Protein AF-A0A5K0X0Y7-F1 (afdb_monomer)

InterPro domains:
  IPR000408 Regulator of chromosome condensation, RCC1 [PS50012] (32-67)
  IPR009091 Regulator of chromosome condensation 1/beta-lactamase-inhibitor protein II [G3DSA:2.130.10.30] (1-67)
  IPR009091 Regulator of chromosome condensation 1/beta-lactamase-inhibitor protein II [SSF50985] (3-65)
  IPR051210 Ubiquitin ligases and GEF domain-containing protein [PTHR22870] (2-64)

pLDDT: mean 91.99, std 7.72, range [63.38, 98.31]

Organism: NCBI:txid210225

Secondary structure (DSSP, 8-state):
----S--PPTT--SEEEEEE-SSEEEEEETTS-EEEEE--TTSTT-SSS---EEEEEE-TT--S---

Radius of gyration: 12.05 Å; Cα contacts (8 Å, |Δi|>4): 113; chains: 1; bounding box: 27×33×24 Å

Structure (mmCIF, N/CA/C/O backbone):
data_AF-A0A5K0X0Y7-F1
#
_entry.id   AF-A0A5K0X0Y7-F1
#
loop_
_atom_site.group_PDB
_atom_site.id
_atom_site.type_symbol
_atom_site.label_atom_id
_atom_site.label_alt_id
_atom_site.label_comp_id
_atom_site.label_asym_id
_atom_site.label_entity_id
_atom_site.label_seq_id
_atom_site.pdbx_PDB_ins_code
_atom_site.Cartn_x
_atom_site.Cartn_y
_atom_site.Cartn_z
_atom_site.occupancy
_atom_site.B_iso_or_equiv
_atom_site.auth_seq_id
_atom_site.auth_comp_id
_atom_site.auth_asym_id
_atom_site.auth_atom_id
_atom_site.pdbx_PDB_model_num
ATOM 1 N N . LYS A 1 1 ? 10.140 -17.020 4.244 1.00 63.38 1 LYS A N 1
ATOM 2 C CA . LYS A 1 1 ? 9.433 -17.586 5.420 1.00 63.38 1 LYS A CA 1
ATOM 3 C C . LYS A 1 1 ? 7.942 -17.427 5.174 1.00 63.38 1 LYS A C 1
ATOM 5 O O . LYS A 1 1 ? 7.491 -16.293 5.106 1.00 63.38 1 LYS A O 1
ATOM 10 N N . GLN A 1 2 ? 7.212 -18.515 4.944 1.00 75.94 2 GLN A N 1
ATOM 11 C CA . GLN A 1 2 ? 5.760 -18.446 4.793 1.00 75.94 2 GLN A CA 1
ATOM 12 C C . GLN A 1 2 ? 5.133 -18.279 6.178 1.00 75.94 2 GLN A C 1
ATOM 14 O O . GLN A 1 2 ? 5.547 -18.948 7.125 1.00 75.94 2 GLN A O 1
ATOM 19 N N . ILE A 1 3 ? 4.183 -17.358 6.298 1.00 83.62 3 ILE A N 1
ATOM 20 C CA . ILE A 1 3 ? 3.373 -17.193 7.502 1.00 83.62 3 ILE A CA 1
ATOM 21 C C . ILE A 1 3 ? 1.979 -17.724 7.166 1.00 83.62 3 ILE A C 1
ATOM 23 O O . ILE A 1 3 ? 1.351 -17.248 6.226 1.00 83.62 3 ILE A O 1
ATOM 27 N N . SER A 1 4 ? 1.537 -18.754 7.889 1.00 92.00 4 SER A N 1
ATOM 28 C CA . SER A 1 4 ? 0.262 -19.455 7.663 1.00 92.00 4 SER A CA 1
ATOM 29 C C . SER A 1 4 ? -0.819 -19.098 8.685 1.00 92.00 4 SER A C 1
ATOM 31 O O . SER A 1 4 ? -1.931 -19.610 8.611 1.00 92.00 4 SER A O 1
ATOM 33 N N . THR A 1 5 ? -0.500 -18.226 9.640 1.00 93.62 5 THR A N 1
ATOM 34 C CA . THR A 1 5 ? -1.439 -17.678 10.619 1.00 93.62 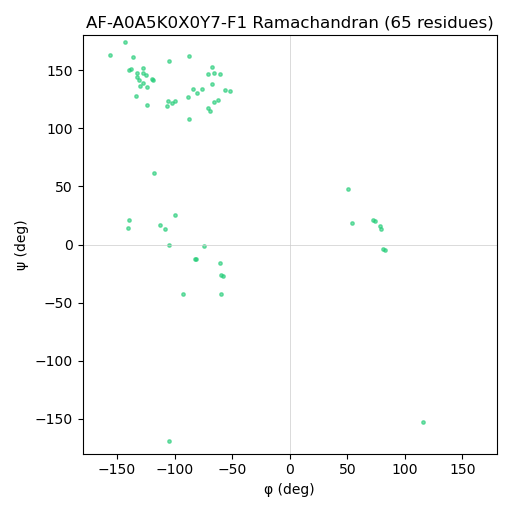5 THR A CA 1
ATOM 35 C C . THR A 1 5 ? -1.488 -16.157 10.477 1.00 93.62 5 THR A C 1
ATOM 37 O O . THR A 1 5 ? -0.452 -15.546 10.216 1.00 93.62 5 THR A O 1
ATOM 40 N N . PRO A 1 6 ? -2.655 -15.507 10.625 1.00 92.12 6 PRO A N 1
ATOM 41 C CA . PRO A 1 6 ? -2.732 -14.053 10.543 1.00 92.12 6 PRO A CA 1
ATOM 42 C C . PRO A 1 6 ? -1.798 -13.377 11.555 1.00 92.12 6 PRO A C 1
ATOM 44 O O . PRO A 1 6 ? -1.782 -13.731 12.733 1.00 92.12 6 PRO A O 1
ATOM 47 N N . VAL A 1 7 ? -1.035 -12.385 11.095 1.00 91.50 7 VAL A N 1
ATOM 48 C CA . VAL A 1 7 ? -0.168 -11.549 11.935 1.00 91.50 7 VAL A CA 1
ATOM 49 C C . VAL A 1 7 ? -0.561 -10.095 11.726 1.00 91.50 7 VAL A C 1
ATOM 51 O O . VAL A 1 7 ? -0.761 -9.658 10.593 1.00 91.50 7 VAL A O 1
ATOM 54 N N . ARG A 1 8 ? -0.662 -9.335 12.823 1.00 91.38 8 ARG A N 1
ATOM 55 C CA . ARG A 1 8 ? -0.899 -7.891 12.758 1.00 91.38 8 ARG A CA 1
ATOM 56 C C . ARG A 1 8 ? 0.273 -7.213 12.048 1.00 91.38 8 ARG A C 1
ATOM 58 O O . ARG A 1 8 ? 1.416 -7.334 12.488 1.00 91.38 8 ARG A O 1
ATOM 65 N N . VAL A 1 9 ? -0.025 -6.459 10.993 1.00 92.31 9 VAL A N 1
ATOM 66 C CA . VAL A 1 9 ? 0.945 -5.556 10.370 1.00 92.31 9 VAL A CA 1
ATOM 67 C C . VAL A 1 9 ? 1.175 -4.382 11.322 1.00 92.31 9 VAL A C 1
ATOM 69 O O . VAL A 1 9 ? 0.241 -3.662 11.670 1.00 92.31 9 VAL A O 1
ATOM 72 N N . GLN A 1 10 ? 2.408 -4.236 11.801 1.00 91.44 10 GLN A N 1
ATOM 73 C CA . GLN A 1 10 ? 2.778 -3.164 12.725 1.00 91.44 10 GLN A CA 1
ATOM 74 C C . GLN A 1 10 ? 2.791 -1.812 12.002 1.00 91.44 10 GLN A C 1
ATOM 76 O O . GLN A 1 10 ? 3.118 -1.751 10.819 1.00 91.44 10 GLN A O 1
ATOM 81 N N . GLY A 1 11 ? 2.440 -0.739 12.714 1.00 86.75 11 GLY A N 1
ATOM 82 C CA . GLY A 1 11 ? 2.427 0.627 12.174 1.00 86.75 11 GLY A CA 1
ATOM 83 C C . GLY A 1 11 ? 1.171 1.012 11.385 1.00 86.75 11 GLY A C 1
ATOM 84 O O . GLY A 1 11 ? 1.031 2.173 11.027 1.00 86.75 11 GLY A O 1
ATOM 85 N N . LEU A 1 12 ? 0.240 0.078 11.159 1.00 92.88 12 LEU A N 1
ATOM 86 C CA . LEU A 1 12 ? -1.076 0.377 10.594 1.00 92.88 12 LEU A CA 1
ATOM 87 C C . LEU A 1 12 ? -2.133 0.384 11.701 1.00 92.88 12 LEU A C 1
ATOM 89 O O . LEU A 1 12 ? -2.347 -0.619 12.391 1.00 92.88 12 LEU A O 1
ATOM 93 N N . GLU A 1 13 ? -2.816 1.514 11.852 1.00 90.56 13 GLU A N 1
ATOM 94 C CA . GLU A 1 13 ? -3.923 1.692 12.789 1.00 90.56 13 GLU A CA 1
ATOM 95 C C . GLU A 1 13 ? -5.141 2.238 12.057 1.00 90.56 13 GLU A C 1
ATOM 97 O O . GLU A 1 13 ? -4.996 2.987 11.099 1.00 90.56 13 GLU A O 1
ATOM 102 N N . LYS A 1 14 ? -6.347 1.860 12.501 1.00 94.19 14 LYS A N 1
ATOM 103 C CA . LYS A 1 14 ? -7.609 2.370 11.934 1.00 94.19 14 LYS A CA 1
ATOM 104 C C . LYS A 1 14 ? -7.668 2.255 10.404 1.00 94.19 14 LYS A C 1
ATOM 106 O O . LYS A 1 14 ? -7.976 3.208 9.693 1.00 94.19 14 LYS A O 1
ATOM 111 N N . VAL A 1 15 ? -7.314 1.078 9.892 1.00 95.44 15 VAL A N 1
ATOM 112 C CA . VAL A 1 15 ? -7.378 0.793 8.457 1.00 95.44 15 VAL A CA 1
ATOM 113 C C . VAL A 1 15 ? -8.835 0.819 8.011 1.00 95.44 15 VAL A C 1
ATOM 115 O O . VAL A 1 15 ? -9.653 0.049 8.511 1.00 95.44 15 VAL A O 1
ATOM 118 N N . ARG A 1 16 ? -9.134 1.680 7.039 1.00 95.25 16 ARG A N 1
ATOM 119 C CA . ARG A 1 16 ? -10.458 1.829 6.439 1.00 95.25 16 ARG A CA 1
ATOM 120 C C . ARG A 1 16 ? -10.623 0.951 5.204 1.00 95.25 16 ARG A C 1
ATOM 122 O O . ARG A 1 16 ? -11.671 0.338 5.031 1.00 95.25 16 ARG A O 1
ATOM 129 N N . LEU A 1 17 ? -9.602 0.887 4.347 1.00 95.81 17 LEU A N 1
ATOM 130 C CA . LEU A 1 17 ? -9.619 0.098 3.111 1.00 95.81 17 LEU A CA 1
ATOM 131 C C . LEU A 1 17 ? -8.280 -0.597 2.872 1.00 95.81 17 LEU A C 1
ATOM 133 O O . LEU A 1 17 ? -7.228 -0.078 3.242 1.00 95.81 17 LEU A O 1
ATOM 137 N N . ILE A 1 18 ? -8.339 -1.747 2.201 1.00 96.38 18 ILE A N 1
ATOM 138 C CA . ILE A 1 18 ? -7.183 -2.524 1.748 1.00 96.38 18 ILE A CA 1
ATOM 139 C C . ILE A 1 18 ? -7.326 -2.801 0.253 1.00 96.38 18 ILE A C 1
ATOM 141 O O . ILE A 1 18 ? -8.406 -3.168 -0.210 1.00 96.38 18 ILE A O 1
ATOM 145 N N . ALA A 1 19 ? -6.220 -2.692 -0.479 1.00 96.81 19 ALA A N 1
ATOM 146 C CA . ALA A 1 19 ? -6.088 -3.205 -1.837 1.00 96.81 19 ALA A CA 1
ATOM 147 C C . ALA A 1 19 ? -4.781 -3.995 -1.977 1.00 96.81 19 ALA A C 1
ATOM 149 O O . ALA A 1 19 ? -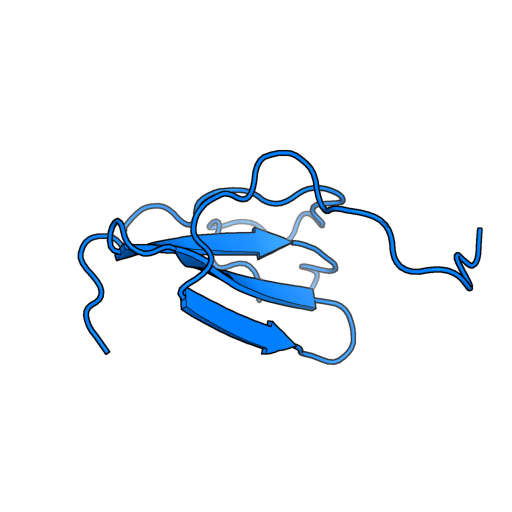3.781 -3.694 -1.323 1.00 96.81 19 ALA A O 1
ATOM 150 N N . VAL A 1 20 ? -4.791 -5.022 -2.824 1.00 96.56 20 VAL A N 1
ATOM 151 C CA . VAL A 1 20 ? -3.639 -5.903 -3.049 1.00 96.56 20 VAL A CA 1
ATOM 152 C C . VAL A 1 20 ? -3.373 -6.056 -4.541 1.00 96.56 20 VAL A C 1
ATOM 154 O O . VAL A 1 20 ? -4.298 -6.221 -5.335 1.00 96.56 20 VAL A O 1
ATOM 157 N N . GLY A 1 21 ? -2.099 -5.991 -4.913 1.00 95.69 21 GLY A N 1
ATOM 158 C CA . GLY A 1 21 ? -1.593 -6.363 -6.229 1.00 95.69 21 GLY A CA 1
ATOM 159 C C . GLY A 1 21 ? -0.866 -7.708 -6.183 1.00 95.69 21 GLY A C 1
ATOM 160 O O . GLY A 1 21 ? -0.901 -8.415 -5.179 1.00 95.69 21 GLY A O 1
ATOM 161 N N . ALA A 1 22 ? -0.157 -8.057 -7.260 1.00 95.00 22 ALA A N 1
ATOM 162 C CA . ALA A 1 22 ? 0.564 -9.334 -7.342 1.00 95.00 22 ALA A CA 1
ATOM 163 C C . ALA A 1 22 ? 1.623 -9.499 -6.234 1.00 95.00 22 ALA A C 1
ATOM 165 O O . ALA A 1 22 ? 1.739 -10.566 -5.637 1.00 95.00 22 ALA A O 1
ATOM 166 N N . PHE A 1 23 ? 2.379 -8.434 -5.949 1.00 96.56 23 PHE A N 1
ATOM 167 C CA . PHE A 1 23 ? 3.458 -8.441 -4.952 1.00 96.56 23 PHE A CA 1
ATOM 168 C C . PHE A 1 23 ? 3.529 -7.152 -4.120 1.00 96.56 23 PHE A C 1
ATOM 170 O O . PHE A 1 23 ? 4.536 -6.909 -3.457 1.00 96.56 23 PHE A O 1
ATOM 177 N N . HIS A 1 24 ? 2.490 -6.317 -4.153 1.00 97.69 24 HIS A N 1
ATOM 178 C CA . HIS A 1 24 ? 2.403 -5.078 -3.376 1.00 97.69 24 HIS A CA 1
ATOM 179 C C . HIS A 1 24 ? 1.020 -4.930 -2.745 1.00 97.69 24 HIS A C 1
ATOM 181 O O . HIS A 1 24 ? 0.063 -5.575 -3.165 1.00 97.69 24 HIS A O 1
ATOM 187 N N . ASN A 1 25 ? 0.925 -4.088 -1.727 1.00 97.56 25 ASN A N 1
ATOM 188 C CA . ASN A 1 25 ? -0.271 -3.876 -0.930 1.00 97.56 25 ASN A CA 1
ATOM 189 C C . ASN A 1 25 ? -0.439 -2.385 -0.657 1.00 97.56 25 ASN A C 1
ATOM 191 O O . ASN A 1 25 ? 0.549 -1.651 -0.560 1.00 97.56 25 ASN A O 1
ATOM 195 N N . LEU A 1 26 ? -1.691 -1.978 -0.491 1.00 96.62 26 LEU A N 1
ATOM 196 C CA . LEU A 1 26 ? -2.100 -0.625 -0.164 1.00 96.62 26 LEU A CA 1
ATOM 197 C C . LEU A 1 26 ? -3.088 -0.665 1.005 1.00 96.62 26 LEU A C 1
ATOM 199 O O . LEU A 1 26 ? -3.957 -1.540 1.064 1.00 96.62 26 LEU A O 1
ATOM 203 N N . ALA A 1 27 ? -2.980 0.303 1.907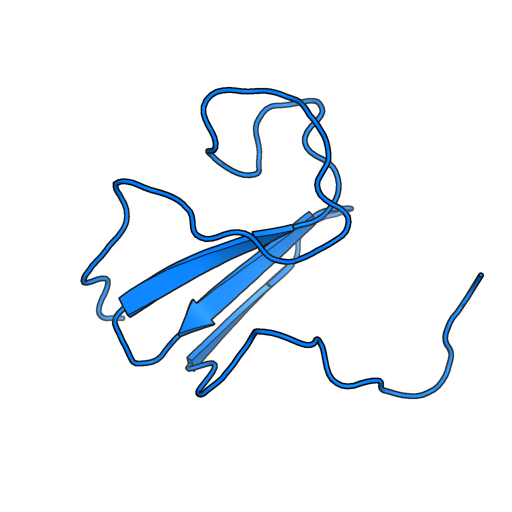 1.00 96.94 27 ALA A N 1
ATOM 204 C CA . ALA A 1 27 ? -3.925 0.521 2.993 1.00 96.94 27 ALA A CA 1
ATOM 205 C C . ALA A 1 27 ? -4.282 2.004 3.080 1.00 96.94 27 ALA A C 1
ATOM 207 O O . ALA A 1 27 ? -3.390 2.842 3.160 1.00 96.94 27 ALA A O 1
ATOM 208 N N . LEU A 1 28 ? -5.575 2.327 3.092 1.00 94.81 28 LEU A N 1
ATOM 209 C CA . LEU A 1 28 ? -6.048 3.672 3.416 1.00 94.81 28 LEU A CA 1
ATOM 210 C C . LEU A 1 28 ? -6.513 3.682 4.868 1.00 94.81 28 LEU A C 1
ATOM 212 O O . LEU A 1 28 ? -7.378 2.884 5.242 1.00 94.81 28 LEU A O 1
ATOM 216 N N . LEU A 1 29 ? -5.941 4.566 5.678 1.00 93.69 29 LEU A N 1
ATOM 217 C CA . LEU A 1 29 ? -6.323 4.746 7.076 1.00 93.69 29 LEU A CA 1
ATOM 218 C C . LEU A 1 29 ? -7.481 5.750 7.186 1.00 93.69 29 LEU A C 1
ATOM 220 O O . LEU A 1 29 ? -7.769 6.506 6.258 1.00 93.69 29 LEU A O 1
ATOM 224 N N . GLU A 1 30 ? -8.169 5.754 8.326 1.00 93.81 30 GLU A N 1
ATOM 225 C CA . GLU A 1 30 ? -9.261 6.696 8.614 1.00 93.81 30 GLU A CA 1
ATOM 226 C C . GLU A 1 30 ? -8.835 8.171 8.579 1.00 93.81 30 GLU A C 1
ATOM 228 O O . GLU A 1 30 ? -9.667 9.034 8.308 1.00 93.81 30 GLU A O 1
ATOM 233 N N . ASP A 1 31 ? -7.557 8.466 8.826 1.00 90.38 31 ASP A N 1
ATOM 234 C CA . ASP A 1 31 ? -6.988 9.815 8.720 1.00 90.38 31 ASP A CA 1
ATOM 235 C C . ASP A 1 31 ? -6.776 10.276 7.262 1.00 90.38 31 ASP A C 1
ATOM 237 O O . ASP A 1 31 ? -6.359 11.409 7.015 1.00 90.38 31 ASP A O 1
ATOM 241 N N . GLY A 1 32 ? -7.094 9.416 6.289 1.00 92.06 32 GLY A N 1
ATOM 242 C CA . GLY A 1 32 ? -6.979 9.704 4.866 1.00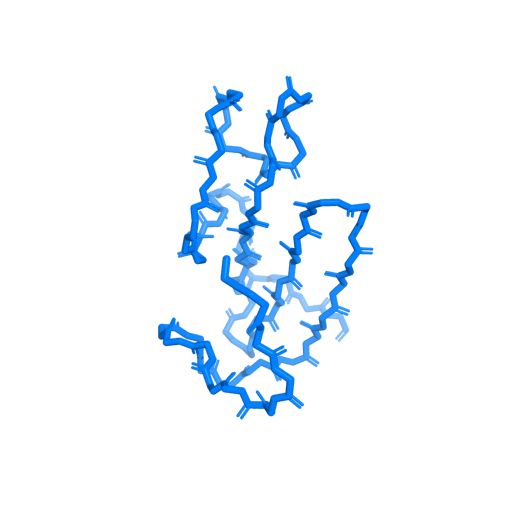 92.06 32 GLY A CA 1
ATOM 243 C C . GLY A 1 32 ? -5.556 9.584 4.324 1.00 92.06 32 GLY A C 1
ATOM 244 O O . GLY A 1 32 ? -5.310 10.056 3.213 1.00 92.06 32 GLY A O 1
ATOM 245 N N . VAL A 1 33 ? -4.623 8.991 5.079 1.00 93.19 33 VAL A N 1
ATOM 246 C CA . VAL A 1 33 ? -3.258 8.707 4.618 1.00 93.19 33 VAL A CA 1
ATOM 247 C C . VAL A 1 33 ? -3.209 7.335 3.948 1.00 93.19 33 VAL A C 1
ATOM 249 O O . VAL A 1 33 ? -3.608 6.321 4.529 1.00 93.19 33 VAL A O 1
ATOM 252 N N . LEU A 1 34 ? -2.694 7.294 2.717 1.00 94.38 34 LEU A N 1
ATOM 253 C CA . LEU A 1 34 ? -2.417 6.050 2.002 1.00 94.38 34 LEU A CA 1
ATOM 254 C C . LEU A 1 34 ? -1.053 5.489 2.414 1.00 94.38 34 LEU A C 1
ATOM 256 O O . LEU A 1 34 ? -0.056 6.206 2.436 1.00 94.38 34 LEU A O 1
ATOM 260 N N . TRP A 1 35 ? -1.001 4.190 2.684 1.00 96.25 35 TRP A N 1
ATOM 261 C CA . TRP A 1 35 ? 0.220 3.449 2.976 1.00 96.25 35 TRP A CA 1
ATOM 262 C C . TRP A 1 35 ? 0.441 2.357 1.939 1.00 96.25 35 TRP A C 1
ATOM 264 O O . TRP A 1 35 ? -0.510 1.692 1.52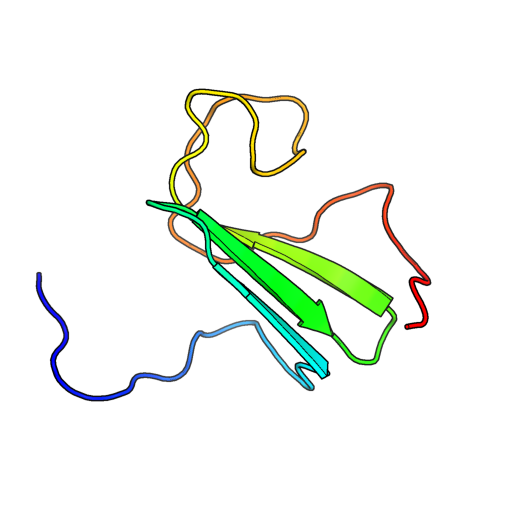9 1.00 96.25 35 TRP A O 1
ATOM 274 N N . ALA A 1 36 ? 1.696 2.138 1.553 1.00 97.00 36 ALA A N 1
ATOM 275 C CA . ALA A 1 36 ? 2.082 1.155 0.548 1.00 97.00 36 ALA A CA 1
ATOM 276 C C . ALA A 1 36 ? 3.268 0.303 1.018 1.00 97.00 36 ALA A C 1
ATOM 278 O O . ALA A 1 36 ? 4.164 0.789 1.709 1.00 97.00 36 ALA A O 1
ATOM 279 N N . TRP A 1 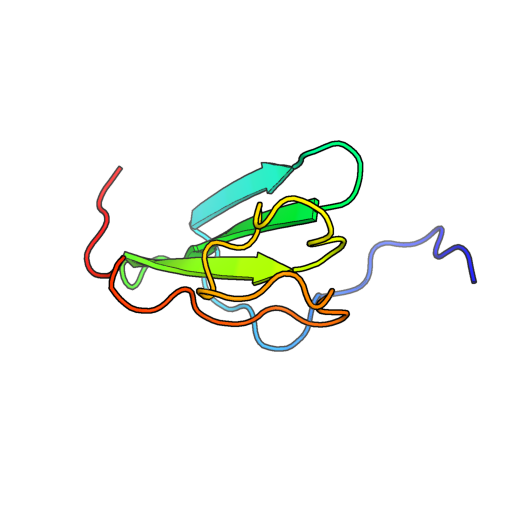37 ? 3.280 -0.982 0.656 1.00 97.75 37 TRP A N 1
ATOM 280 C CA . TRP A 1 37 ? 4.440 -1.861 0.843 1.00 97.75 37 TRP A CA 1
ATOM 281 C C . TRP A 1 37 ? 4.445 -3.039 -0.126 1.00 97.75 37 TRP A C 1
ATOM 283 O O . TRP A 1 37 ? 3.426 -3.414 -0.699 1.00 97.75 37 TRP A O 1
ATOM 293 N N . GLY A 1 38 ? 5.605 -3.669 -0.261 1.00 97.75 38 GLY A N 1
ATOM 294 C CA . GLY A 1 38 ? 5.866 -4.816 -1.117 1.00 97.75 38 GLY A CA 1
ATOM 295 C C . GLY A 1 38 ? 6.870 -4.493 -2.219 1.00 97.75 38 GLY A C 1
ATOM 296 O O . GLY A 1 38 ? 7.752 -3.645 -2.059 1.00 97.75 38 GLY A O 1
ATOM 297 N N . ASN A 1 39 ? 6.761 -5.213 -3.331 1.00 98.31 39 ASN A N 1
ATOM 298 C CA . ASN A 1 39 ? 7.571 -4.995 -4.522 1.00 98.31 39 ASN A CA 1
ATOM 299 C C . ASN A 1 39 ? 7.341 -3.578 -5.065 1.00 98.31 39 ASN A C 1
ATOM 301 O O . ASN A 1 39 ? 6.217 -3.077 -5.013 1.00 98.31 39 ASN A O 1
ATOM 305 N N . ASN A 1 40 ? 8.379 -2.972 -5.638 1.00 97.94 40 ASN A N 1
ATOM 306 C CA . ASN A 1 40 ? 8.304 -1.646 -6.247 1.00 97.94 40 ASN A CA 1
ATOM 307 C C . ASN A 1 40 ? 9.088 -1.535 -7.564 1.00 97.94 40 ASN A C 1
ATOM 309 O O . ASN A 1 40 ? 9.439 -0.436 -7.972 1.00 97.94 40 ASN A O 1
ATOM 313 N N . GLU A 1 41 ? 9.380 -2.648 -8.241 1.00 98.00 41 GLU A N 1
ATOM 314 C CA . GLU A 1 41 ? 10.254 -2.647 -9.427 1.00 98.00 41 GLU A CA 1
ATOM 315 C C . GLU A 1 41 ? 9.754 -1.724 -10.547 1.00 98.00 41 GLU A C 1
ATOM 317 O O . GLU A 1 41 ? 10.557 -1.170 -11.295 1.00 98.00 41 GLU A O 1
ATOM 322 N N . TYR A 1 42 ? 8.438 -1.497 -10.611 1.00 97.06 42 TYR A N 1
ATOM 323 C CA . TYR A 1 42 ? 7.795 -0.607 -11.580 1.00 97.06 42 TYR A CA 1
ATOM 324 C C . TYR A 1 42 ? 7.255 0.698 -10.972 1.00 97.06 42 TYR A C 1
ATOM 326 O O . TYR A 1 42 ? 6.474 1.392 -11.616 1.00 97.06 42 TYR A O 1
ATOM 334 N N . GLY A 1 43 ? 7.630 1.042 -9.735 1.00 96.62 43 GLY A N 1
ATOM 335 C CA . GLY A 1 43 ? 7.164 2.270 -9.075 1.00 96.62 43 GLY A CA 1
ATOM 336 C C . GLY A 1 43 ? 5.743 2.193 -8.501 1.00 96.62 43 GLY A C 1
ATOM 337 O O . GLY A 1 43 ? 5.150 3.219 -8.174 1.00 96.62 43 GLY A O 1
ATOM 338 N N . GLN A 1 44 ? 5.181 0.990 -8.354 1.00 96.88 44 GLN A N 1
ATOM 339 C CA . GLN A 1 44 ? 3.816 0.771 -7.853 1.00 96.88 44 GLN A CA 1
ATOM 340 C C . GLN A 1 44 ? 3.539 1.282 -6.426 1.00 96.88 44 GLN A C 1
ATOM 342 O O . GLN A 1 44 ? 2.374 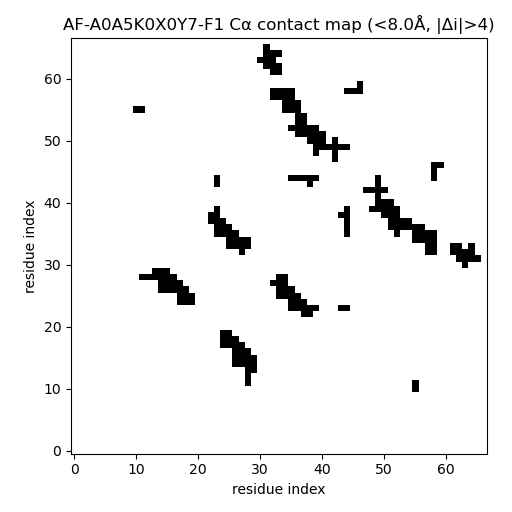1.412 -6.059 1.00 96.88 44 GLN A O 1
ATOM 347 N N . LEU A 1 45 ? 4.564 1.583 -5.620 1.00 96.62 45 LEU A N 1
ATOM 348 C CA . LEU A 1 45 ? 4.376 2.175 -4.289 1.00 96.62 45 LEU A CA 1
ATOM 349 C C . LEU A 1 45 ? 4.178 3.699 -4.328 1.00 96.62 45 LEU A C 1
ATOM 351 O O . LEU A 1 45 ? 3.799 4.278 -3.316 1.00 96.62 45 LEU A O 1
ATOM 355 N N . GLY A 1 46 ? 4.439 4.355 -5.465 1.00 93.88 46 GLY A N 1
ATOM 356 C CA . GLY A 1 46 ? 4.231 5.797 -5.620 1.00 93.88 46 GLY A CA 1
ATOM 357 C C . GLY A 1 46 ? 5.240 6.677 -4.874 1.00 93.88 46 GLY A C 1
ATOM 358 O O . GLY A 1 46 ? 4.956 7.841 -4.619 1.00 93.88 46 GLY A O 1
ATOM 359 N N . THR A 1 47 ? 6.420 6.156 -4.523 1.00 91.88 47 THR A N 1
ATOM 360 C CA . THR A 1 47 ? 7.393 6.840 -3.643 1.00 91.88 47 THR A CA 1
ATOM 361 C C . THR A 1 47 ? 8.539 7.520 -4.387 1.00 91.88 47 THR A C 1
ATOM 363 O O . THR A 1 47 ? 9.626 7.671 -3.841 1.00 91.88 47 THR A O 1
ATOM 366 N N . ALA A 1 48 ? 8.317 7.894 -5.652 1.00 92.75 48 ALA A N 1
ATOM 367 C CA . ALA A 1 48 ? 9.320 8.493 -6.545 1.00 92.75 48 ALA A CA 1
ATOM 368 C C . ALA A 1 48 ? 10.632 7.682 -6.698 1.00 92.75 48 ALA A C 1
ATOM 370 O O . ALA A 1 48 ? 11.644 8.199 -7.165 1.00 92.75 48 ALA A O 1
ATOM 371 N N . ASP A 1 49 ? 10.605 6.396 -6.350 1.00 95.50 49 ASP A N 1
ATOM 372 C CA . ASP A 1 49 ? 11.687 5.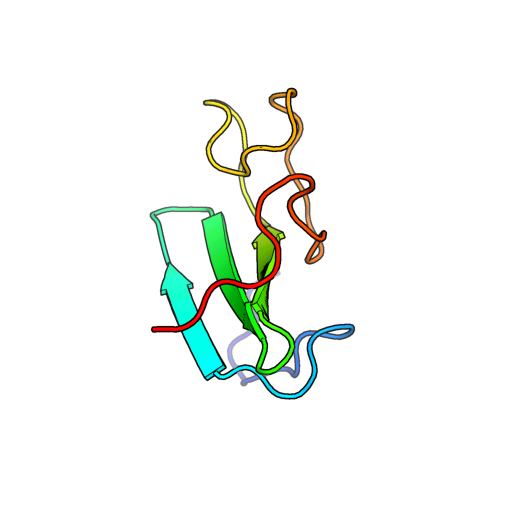436 -6.534 1.00 95.50 49 ASP A CA 1
ATOM 373 C C . ASP A 1 49 ? 11.116 4.060 -6.904 1.00 95.50 49 ASP A C 1
ATOM 375 O O . ASP A 1 49 ? 9.900 3.854 -6.902 1.00 95.50 49 ASP A O 1
ATOM 379 N N . THR A 1 50 ? 12.004 3.116 -7.220 1.00 97.62 50 THR A N 1
ATOM 380 C CA . THR A 1 50 ? 11.664 1.720 -7.542 1.00 97.62 50 THR A CA 1
ATOM 381 C C . THR A 1 50 ? 12.165 0.722 -6.493 1.00 97.62 50 THR A C 1
ATOM 383 O O . THR A 1 50 ? 12.259 -0.481 -6.738 1.00 97.62 50 THR A O 1
ATOM 386 N N . GLN A 1 51 ? 12.513 1.200 -5.297 1.00 98.25 51 GLN A N 1
ATOM 387 C CA . GLN A 1 51 ? 13.033 0.356 -4.227 1.00 98.25 51 GLN A CA 1
ATOM 388 C C . GLN A 1 51 ? 11.877 -0.365 -3.509 1.00 98.25 51 GLN A C 1
ATOM 390 O O . GLN A 1 51 ? 10.890 0.271 -3.123 1.00 98.25 51 GLN A O 1
ATOM 395 N N . PRO A 1 52 ? 11.941 -1.692 -3.309 1.00 98.00 52 PRO A N 1
ATOM 396 C CA . PRO A 1 52 ? 10.894 -2.420 -2.601 1.00 98.00 52 PRO A CA 1
ATOM 397 C C . PRO A 1 52 ? 10.853 -2.018 -1.123 1.00 98.00 52 PRO A C 1
ATOM 399 O O . PRO A 1 52 ? 11.866 -1.638 -0.533 1.00 98.00 52 PRO A O 1
ATOM 402 N N . ARG A 1 53 ? 9.682 -2.138 -0.496 1.00 97.50 53 ARG A N 1
ATOM 403 C CA . ARG A 1 53 ? 9.488 -1.832 0.928 1.00 97.50 53 ARG A CA 1
ATOM 404 C C . ARG A 1 53 ? 8.920 -3.047 1.640 1.00 97.50 53 ARG A C 1
ATOM 406 O O . ARG A 1 53 ? 7.847 -3.528 1.303 1.00 97.50 53 ARG A O 1
ATOM 413 N N . SER A 1 54 ? 9.633 -3.568 2.631 1.00 95.12 54 SER A N 1
ATOM 414 C CA . SER A 1 54 ? 9.179 -4.728 3.413 1.00 95.12 54 SER A CA 1
ATOM 415 C C . SER A 1 54 ? 8.182 -4.364 4.517 1.00 95.12 54 SER A C 1
ATOM 417 O O . SER A 1 54 ? 7.558 -5.253 5.095 1.00 95.12 54 SER A O 1
ATOM 419 N N . GLN A 1 55 ? 8.036 -3.072 4.805 1.00 95.62 55 GLN A N 1
ATOM 420 C CA . GLN A 1 55 ? 7.121 -2.518 5.795 1.00 95.62 55 GLN A CA 1
ATOM 421 C C . GLN A 1 55 ? 6.263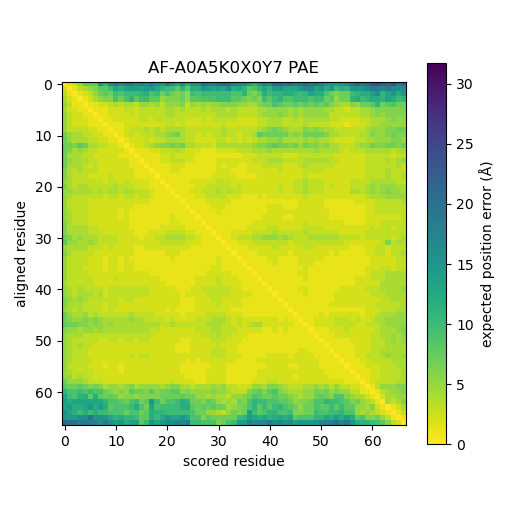 -1.426 5.148 1.00 95.62 55 GLN A C 1
ATOM 423 O O . GLN A 1 55 ? 6.731 -0.799 4.191 1.00 95.62 55 GLN A O 1
ATOM 428 N N . PRO A 1 56 ? 5.038 -1.197 5.655 1.00 96.81 56 PRO A N 1
ATOM 429 C CA . PRO A 1 56 ? 4.214 -0.065 5.253 1.00 96.81 56 PRO A CA 1
ATOM 430 C C . PRO A 1 56 ? 4.985 1.246 5.356 1.00 96.81 56 PRO A C 1
ATOM 432 O O . PRO A 1 56 ? 5.598 1.526 6.386 1.00 96.81 56 PRO A O 1
ATOM 435 N N . ILE A 1 57 ? 4.909 2.055 4.304 1.00 95.81 57 ILE A N 1
ATOM 436 C CA . ILE A 1 57 ? 5.347 3.448 4.324 1.00 95.81 57 ILE A CA 1
ATOM 437 C C . ILE A 1 57 ? 4.200 4.360 3.880 1.00 95.81 57 ILE A C 1
ATOM 439 O O . ILE A 1 57 ? 3.409 3.944 3.027 1.00 95.81 57 ILE A O 1
ATOM 443 N N . PRO A 1 58 ? 4.087 5.576 4.436 1.00 94.50 58 PRO A N 1
ATOM 444 C CA . PRO A 1 58 ? 3.115 6.546 3.959 1.00 94.50 58 PRO A CA 1
ATOM 445 C C . PRO A 1 58 ? 3.491 7.005 2.546 1.00 94.50 58 PRO A C 1
ATOM 447 O O . PRO A 1 58 ? 4.663 7.251 2.253 1.00 94.50 58 PRO A O 1
ATOM 450 N N . VAL A 1 59 ? 2.497 7.124 1.670 1.00 93.94 59 VAL A N 1
ATOM 451 C CA . VAL A 1 59 ? 2.668 7.694 0.332 1.00 93.94 59 VAL A CA 1
ATOM 452 C C . VAL A 1 59 ? 2.472 9.201 0.432 1.00 93.94 59 VAL A C 1
ATOM 454 O O . VAL A 1 59 ? 1.364 9.693 0.654 1.00 93.94 59 VAL A O 1
ATOM 457 N N . GLU A 1 60 ? 3.567 9.943 0.306 1.00 88.81 60 GLU A N 1
ATOM 458 C CA . GLU A 1 60 ? 3.536 11.401 0.382 1.00 88.81 60 GLU A CA 1
ATOM 459 C C . GLU A 1 60 ? 2.746 12.010 -0.788 1.00 88.81 60 GLU A C 1
ATOM 461 O O . GLU A 1 60 ? 2.715 11.479 -1.896 1.00 88.81 60 GLU A O 1
ATOM 466 N N . GLY A 1 61 ? 2.076 13.138 -0.538 1.00 84.25 61 GLY A N 1
ATOM 467 C CA . GLY A 1 61 ? 1.284 13.844 -1.553 1.00 84.25 61 GLY A CA 1
ATOM 468 C C . GLY A 1 61 ? -0.119 13.276 -1.809 1.00 84.25 61 GLY A C 1
ATOM 469 O O . GLY A 1 61 ? -0.879 13.889 -2.554 1.00 84.25 61 GLY A O 1
ATOM 470 N N . LEU A 1 62 ? -0.492 12.163 -1.165 1.00 79.38 62 LEU A N 1
ATOM 471 C CA . LEU A 1 62 ? -1.830 11.559 -1.226 1.00 79.38 62 LEU A CA 1
ATOM 472 C C . LEU A 1 62 ? -2.495 11.527 0.160 1.00 79.38 62 LEU A C 1
ATOM 474 O O . LEU A 1 62 ? -2.789 10.460 0.701 1.00 79.38 62 LEU A O 1
ATOM 478 N N . SER A 1 63 ? -2.714 12.704 0.751 1.00 76.06 63 SER A N 1
ATOM 479 C CA . SER A 1 63 ? -3.404 12.864 2.037 1.00 76.06 63 SER A CA 1
ATOM 480 C C . SER A 1 63 ? -4.828 13.403 1.874 1.00 76.06 63 SER A C 1
ATOM 482 O O . SER A 1 63 ? -5.167 14.032 0.871 1.00 76.06 63 SER A O 1
ATOM 484 N N . GLY A 1 64 ? -5.676 13.154 2.877 1.00 75.62 64 GLY A N 1
ATOM 485 C CA . GLY A 1 64 ? -7.057 13.646 2.897 1.00 75.62 64 GLY A CA 1
ATOM 486 C C . GLY A 1 64 ? -8.000 12.902 1.950 1.00 75.62 64 GLY A C 1
ATOM 487 O O . GLY A 1 64 ? -9.053 13.431 1.597 1.00 75.62 64 GLY A O 1
ATOM 488 N N . LEU A 1 65 ? -7.639 11.684 1.534 1.00 75.44 65 LEU A N 1
ATOM 489 C CA . LEU A 1 65 ? -8.495 10.858 0.690 1.00 75.44 65 LEU A CA 1
ATOM 490 C C . LEU A 1 65 ? -9.710 10.381 1.491 1.00 75.44 65 LEU A C 1
ATOM 492 O O . LEU A 1 65 ? -9.593 9.593 2.430 1.00 75.44 65 LEU A O 1
ATOM 496 N N . THR A 1 66 ? -10.889 10.842 1.089 1.00 71.56 66 THR A N 1
ATOM 497 C CA . THR A 1 66 ? -12.168 10.322 1.562 1.00 71.56 66 THR A CA 1
ATOM 498 C C . THR A 1 66 ? -12.786 9.490 0.445 1.00 71.56 66 THR A C 1
ATOM 500 O O . THR A 1 66 ? -12.944 9.947 -0.684 1.00 71.56 66 THR A O 1
ATOM 503 N N . LEU A 1 67 ? -13.080 8.231 0.757 1.00 68.50 67 LEU A N 1
ATOM 504 C CA . LEU A 1 67 ? -13.854 7.329 -0.097 1.00 68.50 67 LEU A CA 1
ATOM 505 C C . LEU A 1 67 ? -15.247 7.115 0.489 1.00 68.50 67 LEU A C 1
ATOM 507 O O . LEU A 1 67 ? -15.388 7.290 1.727 1.00 68.50 67 LEU A O 1
#

Nearest PDB structures (foldseek):
  8gqe-assembly1_B  TM=9.864E-01  e=3.066E-04  Arabidopsis thaliana
  6xzn-assembly2_B  TM=9.307E-01  e=3.265E-04  Arabidopsis thaliana
  3kci-assembly1_A  TM=9.318E-01  e=6.533E-04  Homo sapiens
  1i2m-assembly2_D  TM=9.625E-01  e=1.227E-03  Homo sapiens
  5xgs-assembly1_A  TM=9.135E-01  e=4.913E-03  Homo sapiens

Sequence (67 aa):
KQISTPVRVQGLEKVRLIAVGAFHNLALLEDGVLWAWGNNEYGQLGTADTQPRSQPIPVEGLSGLTL

Mean predicted aligned error: 3.67 Å

Solvent-accessible surface area (backbone atoms only — not comparable to full-atom values): 4189 Å² total; per-residue (Å²): 134,90,78,92,63,97,72,86,66,78,97,68,65,65,71,70,46,77,51,75,61,98,59,30,39,39,37,33,26,74,81,11,44,33,28,26,28,30,54,8,83,85,33,78,49,61,70,93,50,47,71,61,30,96,52,75,40,76,32,78,96,47,66,71,59,80,130

Foldseek 3Di:
DDDPDDDDQPPDDQFPDKDDDPFKIWTQHPQQWIWIAGAQCPPVRQQPDRDGHPHIDTRPPRGPDDD